Protein AF-A0A7K5TPL5-F1 (afdb_monomer)

Nearest PDB structures (foldseek):
  5u0k-assembly3_E  TM=8.278E-01  e=3.295E-02  Hom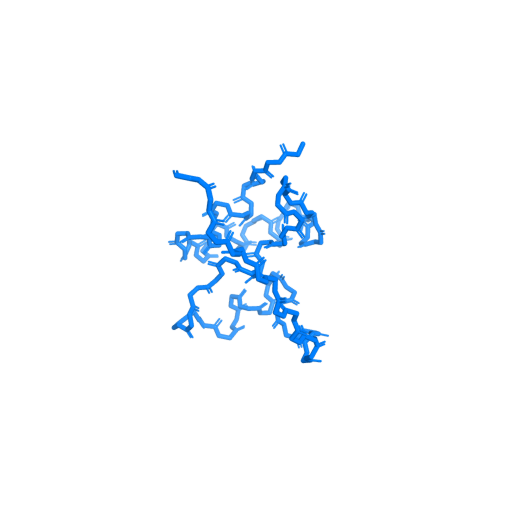o sapiens
  7dts-assembly1_b  TM=7.567E-01  e=1.962E-02  Sus scrofa
  1blx-assembly1_B  TM=8.897E-01  e=3.183E-01  Mus musculus
  1bd8-assembly1_A  TM=7.766E-01  e=2.456E-01  Homo sapiens
  3aji-assembly2_C  TM=7.622E-01  e=1.163E+00  Mus musculus

Sequence (73 aa):
GGHTALHIAAMHGHAEVVKLLVGAYDADVDIRDYSGRKAAQYLHHSTSGEMRSLVGALEEEEEEEEGNAGSGS

Radius of gyration: 13.21 Å; Cα contacts (8 Å, |Δi|>4): 82; chains: 1; bounding box: 41×24×25 Å

InterPro domains:
  IPR002110 Ankyrin repeat [PF00023] (2-33)
  IPR002110 Ankyrin repeat [PS50088] (1-22)
  IPR002110 Ankyrin repeat [SM00248] (1-31)
  IPR036770 Ankyrin repeat-containing domain superfamily [G3DSA:1.25.40.20] (1-69)
  IPR036770 Ankyrin repeat-containing domain superfamily [SSF48403] (2-51)

Secondary structure (DSSP, 8-state):
----HHHHHHHTT-HHHHHHHHHHH---TT---TTS--GGGG--TTS-HHHHHHTTTTS--------------

Structure (mmCIF, N/CA/C/O backbone):
data_AF-A0A7K5TPL5-F1
#
_entry.id   AF-A0A7K5TPL5-F1
#
loop_
_atom_site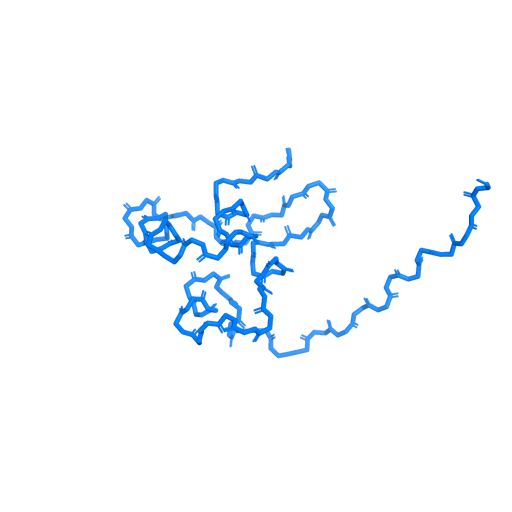.group_PDB
_atom_site.id
_atom_site.type_symbol
_atom_site.label_atom_id
_atom_site.label_alt_id
_atom_site.label_comp_id
_atom_site.label_asym_id
_atom_site.label_entity_id
_atom_site.label_seq_id
_atom_site.pdbx_PDB_ins_code
_atom_site.Cartn_x
_atom_site.Cartn_y
_atom_site.Cartn_z
_atom_site.occupancy
_atom_site.B_iso_or_equiv
_atom_site.auth_seq_id
_atom_site.auth_comp_id
_atom_site.auth_asym_id
_atom_site.auth_atom_id
_atom_site.pdbx_PDB_model_num
ATOM 1 N N . GLY A 1 1 ? 8.439 -3.893 -13.365 1.00 64.31 1 GLY A N 1
ATOM 2 C CA . GLY A 1 1 ? 8.373 -3.386 -11.981 1.00 64.31 1 GLY A CA 1
ATOM 3 C C . GLY A 1 1 ? 7.806 -1.984 -12.007 1.00 64.31 1 GLY A C 1
ATOM 4 O O . GLY A 1 1 ? 7.446 -1.509 -13.078 1.00 64.31 1 GLY A O 1
ATOM 5 N N . GLY A 1 2 ? 7.710 -1.316 -10.872 1.00 90.38 2 GLY A N 1
ATOM 6 C CA . GLY A 1 2 ? 7.082 0.004 -10.758 1.00 90.38 2 GLY A CA 1
ATOM 7 C C . GLY A 1 2 ? 5.874 -0.064 -9.840 1.00 90.38 2 GLY A C 1
ATOM 8 O O . GLY A 1 2 ? 5.649 -1.088 -9.199 1.00 90.38 2 GLY A O 1
ATOM 9 N N . HIS A 1 3 ? 5.110 1.018 -9.755 1.00 93.81 3 HIS A N 1
ATOM 10 C CA . HIS A 1 3 ? 3.943 1.048 -8.883 1.00 93.81 3 HIS A CA 1
ATOM 11 C C . HIS A 1 3 ? 2.773 0.286 -9.500 1.00 93.81 3 HIS A C 1
ATOM 13 O O . HIS A 1 3 ? 2.320 0.596 -10.602 1.00 93.81 3 HIS A O 1
ATOM 19 N N . THR A 1 4 ? 2.253 -0.691 -8.761 1.00 97.00 4 THR A N 1
ATOM 20 C CA . THR A 1 4 ? 0.917 -1.239 -9.029 1.00 97.00 4 THR A CA 1
ATOM 21 C C . THR A 1 4 ? -0.153 -0.226 -8.620 1.00 97.00 4 THR A C 1
ATOM 23 O O . THR A 1 4 ? 0.120 0.722 -7.879 1.00 97.00 4 THR A O 1
ATOM 26 N N . ALA A 1 5 ? -1.401 -0.450 -9.037 1.00 97.19 5 ALA A N 1
ATOM 27 C CA . ALA A 1 5 ? -2.527 0.357 -8.565 1.00 97.19 5 ALA A CA 1
ATOM 28 C C . ALA A 1 5 ? -2.616 0.382 -7.026 1.00 97.19 5 ALA A C 1
ATOM 30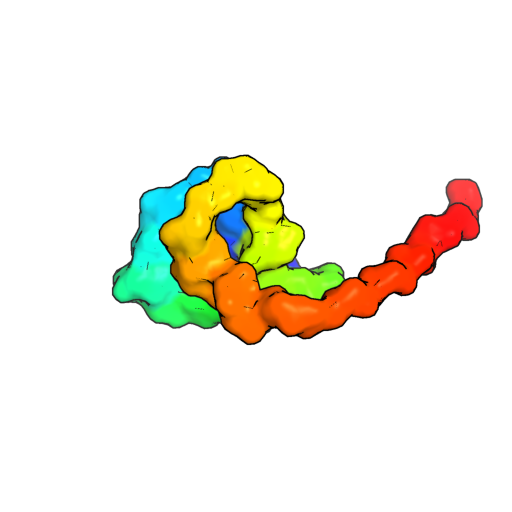 O O . ALA A 1 5 ? -2.942 1.418 -6.449 1.00 97.19 5 ALA A O 1
ATOM 31 N N . LEU A 1 6 ? -2.248 -0.722 -6.362 1.00 97.00 6 LEU A N 1
ATOM 32 C CA . LEU A 1 6 ? -2.247 -0.819 -4.905 1.00 97.00 6 LEU A CA 1
ATOM 33 C C . LEU A 1 6 ? -1.185 0.084 -4.263 1.00 97.00 6 LEU A C 1
ATOM 35 O O . LEU A 1 6 ? -1.479 0.751 -3.276 1.00 97.00 6 LEU A O 1
ATOM 39 N N . HIS A 1 7 ? 0.012 0.180 -4.852 1.00 96.94 7 HIS A N 1
ATOM 40 C CA . HIS A 1 7 ? 1.048 1.105 -4.380 1.00 96.94 7 HIS A CA 1
ATOM 41 C C . HIS A 1 7 ? 0.583 2.560 -4.438 1.00 96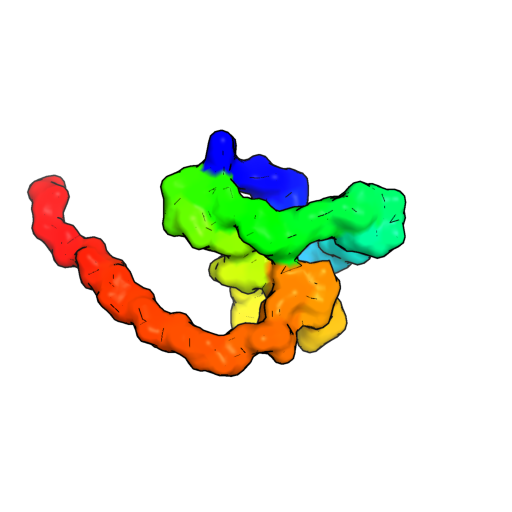.94 7 HIS A C 1
ATOM 43 O O . HIS A 1 7 ? 0.745 3.305 -3.475 1.00 96.94 7 HIS A O 1
ATOM 49 N N . ILE A 1 8 ? -0.010 2.963 -5.565 1.00 97.25 8 ILE A N 1
ATOM 50 C CA . ILE A 1 8 ? -0.503 4.331 -5.751 1.00 97.25 8 ILE A CA 1
ATOM 51 C C . ILE A 1 8 ? -1.651 4.622 -4.778 1.00 97.25 8 ILE A C 1
ATOM 53 O O . ILE A 1 8 ? -1.663 5.666 -4.128 1.00 97.25 8 ILE A O 1
ATOM 57 N N . ALA A 1 9 ? -2.586 3.683 -4.613 1.00 96.38 9 ALA A N 1
ATOM 58 C CA . ALA A 1 9 ? -3.689 3.834 -3.669 1.00 96.38 9 ALA A CA 1
ATOM 59 C C . ALA A 1 9 ? -3.199 3.960 -2.215 1.00 96.38 9 ALA A C 1
ATOM 61 O O . ALA A 1 9 ? -3.695 4.818 -1.484 1.00 96.38 9 ALA A O 1
ATOM 62 N N . ALA A 1 10 ? -2.201 3.165 -1.816 1.00 95.62 10 ALA A N 1
ATOM 63 C CA . ALA A 1 10 ? -1.575 3.236 -0.497 1.00 95.62 10 ALA A CA 1
ATOM 64 C C . ALA A 1 10 ? -0.863 4.582 -0.266 1.00 95.62 10 ALA A C 1
ATOM 66 O O . ALA A 1 10 ? -1.099 5.230 0.753 1.00 95.62 10 ALA A O 1
ATOM 67 N N . MET A 1 11 ? -0.073 5.040 -1.244 1.00 94.31 11 MET A N 1
ATOM 68 C CA . MET A 1 11 ? 0.677 6.304 -1.195 1.00 94.31 11 MET A CA 1
ATOM 69 C C . MET A 1 11 ? -0.225 7.531 -1.020 1.00 94.31 11 MET A C 1
ATOM 71 O O . MET A 1 11 ? 0.149 8.488 -0.349 1.00 94.31 11 MET A O 1
ATOM 75 N N . HIS A 1 12 ? -1.426 7.504 -1.602 1.00 94.44 12 HIS A N 1
ATOM 76 C CA . HIS A 1 12 ? -2.403 8.591 -1.497 1.00 94.44 12 HIS A CA 1
ATOM 77 C C . HIS A 1 12 ? -3.488 8.351 -0.431 1.00 94.44 12 HIS A C 1
ATOM 79 O O . HIS A 1 12 ? -4.429 9.140 -0.323 1.00 94.44 12 HIS A O 1
ATOM 85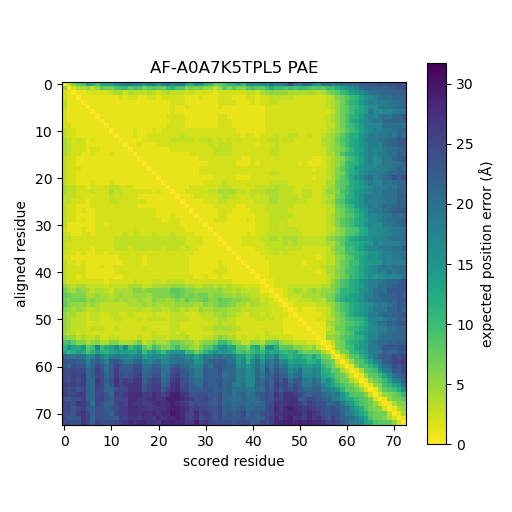 N N . GLY A 1 13 ? -3.392 7.271 0.355 1.00 92.38 13 GLY A N 1
ATOM 86 C CA . GLY A 1 13 ? -4.357 6.947 1.412 1.00 92.38 13 GLY A CA 1
ATOM 87 C C . GLY A 1 13 ? -5.781 6.677 0.908 1.00 92.38 13 GLY A C 1
ATOM 88 O O . GLY A 1 13 ? -6.755 6.930 1.617 1.00 92.38 13 GLY A O 1
ATOM 89 N N . HIS A 1 14 ? -5.938 6.198 -0.325 1.00 95.81 14 HIS A N 1
ATOM 90 C CA . HIS A 1 14 ? -7.238 5.952 -0.954 1.00 95.81 14 HIS A CA 1
ATOM 91 C C . HIS A 1 14 ? -7.855 4.624 -0.486 1.00 95.81 14 HIS A C 1
ATOM 93 O O . HIS A 1 14 ? -7.831 3.622 -1.199 1.00 95.81 14 HIS A O 1
ATOM 99 N N . ALA A 1 15 ? -8.438 4.628 0.717 1.00 93.75 15 ALA A N 1
ATOM 100 C CA . ALA A 1 15 ? -8.952 3.436 1.409 1.00 93.75 15 ALA A CA 1
ATOM 101 C C . ALA A 1 15 ? -9.927 2.599 0.578 1.00 93.75 15 ALA A C 1
ATOM 103 O O . ALA A 1 15 ? -9.785 1.385 0.486 1.00 93.75 15 ALA A O 1
ATOM 104 N N . GLU A 1 16 ? -10.898 3.251 -0.056 1.00 95.62 16 GLU A N 1
ATOM 105 C CA . GLU A 1 16 ? -11.920 2.557 -0.842 1.00 95.62 16 GLU A CA 1
ATOM 106 C C . GLU A 1 16 ? -11.333 1.904 -2.098 1.00 95.62 16 GLU A C 1
ATOM 108 O O . GLU A 1 16 ? -11.754 0.821 -2.496 1.00 95.62 16 GLU A O 1
ATOM 113 N N . VAL A 1 17 ? -10.295 2.510 -2.684 1.00 96.88 17 VAL A N 1
ATOM 114 C CA . VAL A 1 17 ? -9.568 1.912 -3.810 1.00 96.88 17 VAL A CA 1
ATOM 115 C C . VAL A 1 17 ? -8.773 0.696 -3.338 1.00 96.88 17 VAL A C 1
ATOM 117 O O . VAL A 1 17 ? -8.815 -0.338 -3.994 1.00 96.88 17 VAL A O 1
ATOM 120 N N . VAL A 1 18 ? -8.107 0.779 -2.182 1.00 96.06 18 VAL A N 1
ATOM 121 C CA . VAL A 1 18 ? -7.410 -0.365 -1.567 1.00 96.06 18 VAL A CA 1
ATOM 122 C C . VAL A 1 18 ? -8.382 -1.522 -1.312 1.00 96.06 18 VAL A C 1
ATOM 124 O O . VAL A 1 18 ? -8.111 -2.643 -1.734 1.00 96.06 18 VAL A O 1
ATOM 127 N N . LYS A 1 19 ? -9.540 -1.249 -0.697 1.00 95.31 19 LYS A N 1
ATOM 128 C CA . LYS A 1 19 ? -10.593 -2.248 -0.449 1.00 95.31 19 LYS A CA 1
ATOM 129 C C . LYS A 1 19 ? -11.058 -2.921 -1.733 1.00 95.31 19 LYS A C 1
ATOM 131 O O . LYS A 1 19 ? -11.184 -4.140 -1.768 1.00 95.31 19 LYS A O 1
ATOM 136 N N . LEU A 1 20 ? -11.300 -2.137 -2.782 1.00 97.75 20 LEU A N 1
ATOM 137 C CA . LEU A 1 20 ? -11.740 -2.659 -4.071 1.00 97.75 20 LEU A CA 1
ATOM 138 C C . LEU A 1 20 ? -10.661 -3.539 -4.717 1.00 97.75 20 LEU A C 1
ATOM 140 O O . LEU A 1 20 ? -10.965 -4.627 -5.194 1.00 97.75 20 LEU A O 1
ATOM 144 N N . LEU A 1 21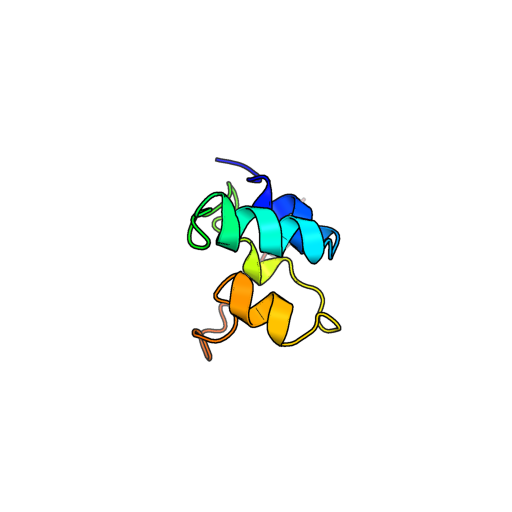 ? -9.407 -3.085 -4.716 1.00 97.75 21 LEU A N 1
ATOM 145 C CA . LEU A 1 21 ? -8.286 -3.825 -5.295 1.00 97.75 21 LEU A CA 1
ATOM 146 C C . LEU A 1 21 ? -8.064 -5.160 -4.580 1.00 97.75 21 LEU A C 1
ATOM 148 O O . LEU A 1 21 ? -8.023 -6.192 -5.239 1.00 97.75 21 LEU A O 1
ATOM 152 N N . VAL A 1 22 ? -7.969 -5.153 -3.251 1.00 96.06 22 VAL A N 1
ATOM 153 C CA . VAL A 1 22 ? -7.702 -6.368 -2.468 1.00 96.06 22 VAL A CA 1
ATOM 154 C C . VAL A 1 22 ? -8.931 -7.274 -2.432 1.00 96.06 22 VAL A C 1
ATOM 156 O O . VAL A 1 22 ? -8.845 -8.451 -2.750 1.00 96.06 22 VAL A O 1
ATOM 159 N N . GLY A 1 23 ? -10.099 -6.735 -2.086 1.00 94.06 23 GLY A N 1
ATOM 160 C CA . GLY A 1 23 ? -11.286 -7.547 -1.821 1.00 94.06 23 GLY A CA 1
ATOM 161 C C . GLY A 1 23 ? -12.043 -8.007 -3.065 1.00 94.06 23 GLY A C 1
ATOM 162 O O . GLY A 1 23 ? -12.602 -9.100 -3.060 1.00 94.06 23 GLY A O 1
ATOM 163 N N . ALA A 1 24 ? -12.106 -7.187 -4.120 1.00 95.38 24 ALA A N 1
ATOM 164 C CA . ALA A 1 24 ? -12.885 -7.516 -5.318 1.00 95.38 24 ALA A CA 1
ATOM 165 C C . ALA A 1 24 ? -12.021 -8.021 -6.478 1.00 95.38 24 ALA A C 1
ATOM 167 O O . ALA A 1 24 ? -12.501 -8.814 -7.287 1.00 95.38 24 ALA A O 1
ATOM 168 N N . TYR A 1 25 ? -10.773 -7.556 -6.570 1.00 96.75 25 TYR A N 1
ATOM 169 C CA . TYR A 1 25 ? -9.857 -7.922 -7.651 1.00 96.75 25 TYR A CA 1
ATOM 170 C C . TYR A 1 25 ? -8.730 -8.862 -7.221 1.00 96.75 25 TYR A C 1
ATOM 172 O O . TYR A 1 25 ? -7.909 -9.199 -8.071 1.00 96.75 25 TYR A O 1
ATOM 180 N N . ASP A 1 26 ? -8.701 -9.284 -5.952 1.00 95.38 26 ASP A N 1
ATOM 181 C CA . ASP A 1 26 ? -7.680 -10.186 -5.405 1.00 95.38 26 ASP A CA 1
ATOM 182 C C . ASP A 1 26 ? -6.255 -9.679 -5.697 1.00 95.38 26 ASP A C 1
ATOM 184 O O . ASP A 1 26 ? -5.367 -10.407 -6.139 1.00 95.38 26 ASP A O 1
ATOM 188 N N . ALA A 1 27 ? -6.060 -8.362 -5.556 1.00 96.38 27 ALA A N 1
ATOM 189 C CA . ALA A 1 27 ? -4.776 -7.738 -5.829 1.00 96.38 27 ALA A CA 1
ATOM 190 C C . ALA A 1 27 ? -3.708 -8.272 -4.868 1.00 96.38 27 ALA A C 1
ATOM 192 O O . ALA A 1 27 ? -3.828 -8.120 -3.654 1.00 96.38 27 ALA A O 1
ATOM 193 N N . ASP A 1 28 ? -2.634 -8.815 -5.439 1.00 95.56 28 ASP A N 1
ATOM 194 C CA . ASP A 1 28 ? -1.481 -9.309 -4.694 1.00 95.56 28 ASP A CA 1
ATOM 195 C C . ASP A 1 28 ? -0.773 -8.158 -3.949 1.00 95.56 28 ASP A C 1
ATOM 197 O O . ASP A 1 28 ? -0.255 -7.204 -4.551 1.00 95.56 28 ASP A O 1
ATOM 201 N N . VAL A 1 29 ? -0.795 -8.250 -2.618 1.00 95.50 29 VAL A N 1
ATOM 202 C CA . VAL A 1 29 ? -0.238 -7.264 -1.683 1.00 95.50 29 VAL A CA 1
ATOM 203 C C . VAL A 1 29 ? 1.281 -7.390 -1.524 1.00 95.50 29 VAL A C 1
ATOM 205 O O . VAL A 1 29 ? 1.927 -6.441 -1.069 1.00 95.50 29 VAL A O 1
ATOM 208 N N . ASP A 1 30 ? 1.860 -8.514 -1.951 1.00 95.50 30 ASP A N 1
ATOM 209 C CA . ASP A 1 30 ? 3.282 -8.837 -1.818 1.00 95.50 30 ASP A CA 1
ATOM 210 C C . ASP A 1 30 ? 4.121 -8.408 -3.026 1.00 95.50 30 ASP A C 1
ATOM 212 O O . ASP A 1 30 ? 5.356 -8.497 -2.992 1.00 95.50 30 ASP A O 1
ATOM 216 N N . ILE A 1 31 ? 3.486 -7.887 -4.085 1.00 95.50 31 ILE A N 1
ATOM 217 C CA . ILE A 1 31 ? 4.197 -7.349 -5.248 1.00 95.50 31 ILE A CA 1
ATOM 218 C C . ILE A 1 31 ? 5.149 -6.239 -4.806 1.00 95.50 31 ILE A C 1
ATOM 220 O O . ILE A 1 31 ? 4.743 -5.242 -4.206 1.00 95.50 31 ILE A O 1
ATOM 224 N N . ARG A 1 32 ? 6.415 -6.376 -5.209 1.00 96.12 32 ARG A N 1
ATOM 225 C CA . ARG A 1 32 ? 7.455 -5.370 -5.001 1.00 96.12 32 ARG A CA 1
ATOM 226 C C . ARG A 1 32 ? 7.626 -4.473 -6.223 1.00 96.12 32 ARG A C 1
ATOM 228 O O . ARG A 1 32 ? 7.662 -4.940 -7.366 1.00 96.12 32 ARG A O 1
ATOM 235 N N . ASP A 1 33 ? 7.754 -3.175 -5.979 1.00 95.19 33 ASP A N 1
ATOM 236 C CA . ASP A 1 33 ? 8.095 -2.190 -7.002 1.00 95.19 33 ASP A CA 1
ATOM 237 C C . ASP A 1 33 ? 9.587 -2.246 -7.408 1.00 95.19 33 ASP A C 1
ATOM 239 O O . ASP A 1 33 ? 10.332 -3.151 -7.033 1.00 95.19 33 ASP A O 1
ATOM 243 N N . TYR A 1 34 ? 10.049 -1.276 -8.208 1.00 95.75 34 TYR A N 1
ATOM 244 C CA . TYR A 1 34 ? 11.461 -1.201 -8.620 1.00 95.75 34 TYR A CA 1
ATOM 245 C C . TYR A 1 34 ? 12.438 -0.911 -7.472 1.00 95.75 34 TYR A C 1
ATOM 247 O O . TYR A 1 34 ? 13.625 -1.189 -7.611 1.00 95.75 34 TYR A O 1
ATOM 255 N N . SER A 1 35 ? 11.956 -0.357 -6.362 1.00 94.25 35 SER A N 1
ATOM 256 C CA . SER A 1 35 ? 12.731 -0.125 -5.142 1.00 94.25 35 SER A CA 1
ATOM 257 C C . SER A 1 35 ? 12.662 -1.317 -4.182 1.00 94.25 35 SER A C 1
ATOM 259 O O . SER A 1 35 ? 13.168 -1.220 -3.070 1.00 94.25 35 SER A O 1
ATOM 261 N N . GLY A 1 36 ? 12.020 -2.422 -4.575 1.00 95.56 36 GLY A N 1
ATOM 262 C CA . GLY A 1 36 ? 11.826 -3.585 -3.715 1.00 95.56 36 GLY A CA 1
ATOM 263 C C . GLY A 1 36 ? 10.738 -3.395 -2.656 1.00 95.56 36 GLY A C 1
ATOM 264 O O . GLY A 1 36 ? 10.629 -4.239 -1.765 1.00 95.56 36 GLY A O 1
ATOM 265 N N . ARG A 1 37 ? 9.936 -2.324 -2.731 1.00 95.38 37 ARG A N 1
ATOM 266 C CA . ARG A 1 37 ? 8.927 -1.995 -1.718 1.00 95.38 37 ARG A CA 1
ATOM 267 C C . ARG A 1 37 ? 7.566 -2.591 -2.052 1.00 95.38 37 ARG A C 1
ATOM 269 O O . ARG A 1 37 ? 7.181 -2.563 -3.215 1.00 95.38 37 ARG A O 1
ATOM 276 N N . LYS A 1 38 ? 6.852 -3.079 -1.033 1.00 96.12 38 LYS A N 1
ATOM 277 C CA . LYS A 1 38 ? 5.428 -3.458 -1.081 1.00 96.12 38 LYS A CA 1
ATOM 278 C C . LYS A 1 38 ? 4.537 -2.219 -0.915 1.00 96.12 38 LYS A C 1
ATOM 280 O O . LYS A 1 38 ? 4.974 -1.188 -0.397 1.00 96.12 38 LYS A O 1
ATOM 285 N N . ALA A 1 39 ? 3.250 -2.333 -1.249 1.00 95.44 39 ALA A N 1
ATOM 286 C CA . ALA A 1 39 ? 2.284 -1.241 -1.077 1.00 95.44 39 ALA A CA 1
ATOM 287 C C . ALA A 1 39 ? 2.140 -0.781 0.390 1.00 95.44 39 ALA A C 1
ATOM 289 O O . ALA A 1 39 ? 2.040 0.418 0.649 1.00 95.44 39 ALA A O 1
ATOM 290 N N . ALA A 1 40 ? 2.210 -1.711 1.350 1.00 95.56 40 ALA A N 1
ATOM 291 C CA . ALA A 1 40 ? 2.183 -1.441 2.792 1.00 95.56 40 ALA A CA 1
ATOM 292 C C . ALA A 1 40 ? 3.200 -0.384 3.251 1.00 95.56 40 ALA A C 1
ATOM 294 O O . ALA A 1 40 ? 2.895 0.455 4.099 1.00 95.56 40 ALA A O 1
ATOM 295 N N . GLN A 1 41 ? 4.393 -0.385 2.655 1.00 94.56 41 GLN A N 1
ATOM 296 C CA . GLN A 1 41 ? 5.499 0.498 3.037 1.00 94.56 41 GLN A CA 1
ATOM 297 C C . GLN A 1 41 ? 5.299 1.951 2.572 1.00 94.56 41 GLN A C 1
ATOM 299 O O . GLN A 1 41 ? 6.099 2.821 2.906 1.00 94.56 41 GLN A O 1
ATOM 304 N N . TYR A 1 42 ? 4.232 2.227 1.816 1.00 94.44 42 TYR A N 1
ATOM 305 C CA . TYR A 1 42 ? 3.825 3.575 1.416 1.00 94.44 42 TYR A CA 1
ATOM 306 C C . TYR A 1 42 ? 2.689 4.151 2.275 1.00 94.44 42 TYR A C 1
ATOM 308 O O . TYR A 1 42 ? 2.282 5.291 2.052 1.00 94.44 42 TYR A O 1
ATOM 316 N N . LEU A 1 43 ? 2.161 3.400 3.249 1.00 93.19 43 LEU A N 1
ATOM 317 C CA . LEU A 1 43 ? 1.110 3.899 4.134 1.00 93.19 43 LEU A CA 1
ATOM 318 C C . LEU A 1 43 ? 1.640 4.988 5.077 1.00 93.19 43 LEU A C 1
ATOM 320 O O . LEU A 1 43 ? 2.670 4.822 5.728 1.00 93.19 43 LEU A O 1
ATOM 324 N N . HIS A 1 44 ? 0.878 6.070 5.245 1.00 89.12 44 HIS A N 1
ATOM 325 C CA . HIS A 1 44 ? 1.170 7.084 6.260 1.00 89.12 44 HIS A CA 1
ATOM 326 C C . HIS A 1 44 ? 1.059 6.514 7.681 1.00 89.12 44 HIS A C 1
ATOM 328 O O . HIS A 1 44 ? 0.248 5.631 7.950 1.00 89.12 44 HIS A O 1
ATOM 334 N N . HIS A 1 45 ? 1.810 7.059 8.643 1.00 83.75 45 HIS A N 1
ATOM 335 C CA . HIS A 1 45 ? 1.702 6.660 10.058 1.00 83.75 45 HIS A CA 1
ATOM 336 C C . HIS A 1 45 ? 0.293 6.874 10.640 1.00 83.75 45 HIS A C 1
ATOM 338 O O . HIS A 1 45 ? -0.133 6.122 11.509 1.00 83.75 45 HIS A O 1
ATOM 344 N N . SER A 1 46 ? -0.456 7.850 10.118 1.00 86.00 46 SER A N 1
ATOM 345 C CA . SER A 1 46 ? -1.846 8.132 10.498 1.00 86.00 46 SER A CA 1
ATOM 346 C C . SER A 1 46 ? -2.887 7.238 9.811 1.00 86.00 46 SER A C 1
ATOM 348 O O . SER A 1 46 ? -4.079 7.376 10.083 1.00 86.00 46 SER A O 1
ATOM 350 N N . THR A 1 47 ? -2.470 6.333 8.921 1.00 86.94 47 THR A N 1
ATOM 351 C CA . THR A 1 47 ? -3.370 5.393 8.246 1.00 86.94 47 THR A CA 1
ATOM 352 C C . THR A 1 47 ? -4.056 4.460 9.249 1.00 86.94 47 THR A C 1
ATOM 354 O O . THR A 1 47 ? -3.411 3.947 10.167 1.00 86.94 47 THR A O 1
ATOM 357 N N . SER A 1 48 ? -5.356 4.209 9.040 1.00 89.19 48 SER A N 1
ATOM 358 C CA . SER A 1 48 ? -6.172 3.338 9.891 1.00 89.19 48 SER A CA 1
ATOM 359 C C . SER A 1 48 ? -5.651 1.897 9.940 1.00 89.19 48 SER A C 1
ATOM 361 O O . SER A 1 48 ? -5.098 1.381 8.967 1.00 89.19 48 SER A O 1
ATOM 363 N N . GLY A 1 49 ? -5.881 1.222 11.072 1.00 87.88 49 GLY A N 1
ATOM 364 C CA . GLY A 1 49 ? -5.522 -0.190 11.245 1.00 87.88 49 GLY A CA 1
ATOM 365 C C . GLY A 1 49 ? -6.152 -1.092 10.182 1.00 87.88 49 GLY A C 1
ATOM 366 O O . GLY A 1 49 ? -5.463 -1.941 9.637 1.00 87.88 49 GLY A O 1
ATOM 367 N N . GLU A 1 50 ? -7.408 -0.828 9.803 1.00 88.69 50 GLU A N 1
ATOM 368 C CA . GLU A 1 50 ? -8.106 -1.542 8.722 1.00 88.69 50 GLU A CA 1
ATOM 369 C C . GLU A 1 50 ? -7.344 -1.468 7.392 1.00 88.69 50 GLU A C 1
ATOM 371 O O . GLU A 1 50 ? -7.158 -2.479 6.719 1.00 88.69 50 GLU A O 1
ATOM 376 N N . MET A 1 51 ? -6.856 -0.283 7.013 1.00 89.69 51 MET A N 1
ATOM 377 C CA . MET A 1 51 ? -6.099 -0.131 5.773 1.00 89.69 51 MET A CA 1
ATOM 378 C C . MET A 1 51 ? -4.737 -0.827 5.859 1.00 89.69 51 MET A C 1
ATOM 380 O O . MET A 1 51 ? -4.306 -1.396 4.860 1.00 89.69 51 MET A O 1
ATOM 384 N N . ARG A 1 52 ? -4.088 -0.851 7.034 1.00 91.25 52 ARG A N 1
ATOM 385 C CA . ARG A 1 52 ? -2.895 -1.688 7.253 1.00 91.25 52 ARG A CA 1
ATOM 386 C C . ARG A 1 52 ? -3.203 -3.167 7.080 1.00 91.25 52 ARG A C 1
ATOM 388 O O . ARG A 1 52 ? -2.453 -3.835 6.381 1.00 91.25 52 ARG A O 1
ATOM 395 N N . SER A 1 53 ? -4.300 -3.659 7.655 1.00 91.31 53 SER A N 1
ATOM 396 C CA . SER A 1 53 ? -4.699 -5.063 7.514 1.00 91.31 53 SER A CA 1
ATOM 397 C C . SER A 1 53 ? -4.880 -5.446 6.048 1.00 91.31 53 SER A C 1
ATOM 399 O O . SER A 1 53 ? -4.386 -6.481 5.623 1.00 91.31 53 SER A O 1
ATOM 401 N N . LEU A 1 54 ? -5.549 -4.592 5.266 1.00 92.06 54 LEU A N 1
ATOM 402 C CA . LEU A 1 54 ? -5.867 -4.878 3.865 1.00 92.06 54 LEU A CA 1
ATOM 403 C C . LEU A 1 54 ? -4.631 -5.061 2.984 1.00 92.06 54 LEU A C 1
ATOM 405 O O . LEU A 1 54 ? -4.671 -5.862 2.062 1.00 92.06 54 LEU A O 1
ATOM 409 N N . VAL A 1 55 ? -3.548 -4.329 3.242 1.00 91.00 55 VAL A N 1
ATOM 410 C CA . VAL A 1 55 ? -2.319 -4.416 2.432 1.00 91.00 55 VAL A CA 1
ATOM 411 C C . VAL A 1 55 ? -1.241 -5.295 3.070 1.00 91.00 55 VAL A C 1
ATOM 413 O O . VAL A 1 55 ? -0.075 -5.172 2.707 1.00 91.00 55 VAL A O 1
ATOM 416 N N . GLY A 1 56 ? -1.607 -6.145 4.036 1.00 84.38 56 GLY A N 1
ATOM 417 C CA . GLY A 1 56 ? -0.679 -7.072 4.694 1.00 84.38 56 GLY A CA 1
ATOM 418 C C . GLY A 1 56 ? 0.268 -6.422 5.710 1.00 84.38 56 GLY A C 1
ATOM 419 O O . GLY A 1 56 ? 1.223 -7.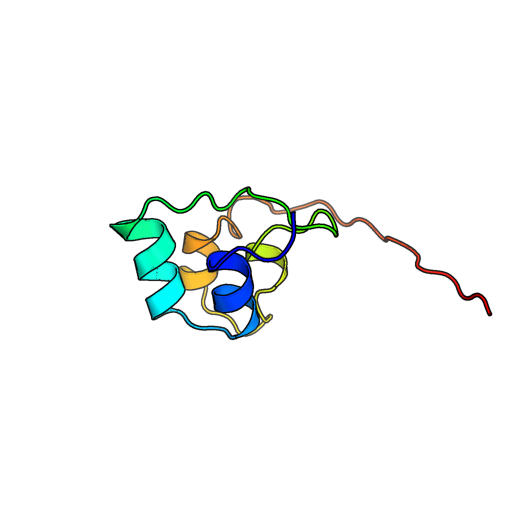043 6.151 1.00 84.38 56 GLY A O 1
ATOM 420 N N . ALA A 1 57 ? 0.019 -5.177 6.128 1.00 73.00 57 ALA A N 1
ATOM 421 C CA . ALA A 1 57 ? 0.909 -4.429 7.022 1.00 73.00 57 ALA A CA 1
ATOM 422 C C . ALA A 1 57 ? 0.756 -4.772 8.521 1.00 73.00 57 ALA A C 1
ATOM 424 O O . ALA A 1 57 ? 1.311 -4.059 9.352 1.00 73.00 57 ALA A O 1
ATOM 425 N N . LEU A 1 58 ? -0.040 -5.787 8.881 1.00 61.56 58 LEU A N 1
ATOM 426 C CA . LEU A 1 58 ? -0.197 -6.261 10.267 1.00 61.56 58 LEU A CA 1
ATOM 427 C C . LEU A 1 58 ? 0.449 -7.633 10.522 1.00 61.56 58 LEU A C 1
ATOM 429 O O . LEU A 1 58 ? 0.388 -8.107 11.651 1.00 61.56 58 LEU A O 1
ATOM 433 N N . GLU A 1 59 ? 1.054 -8.264 9.513 1.00 61.66 59 GLU A N 1
ATOM 434 C CA . GLU A 1 59 ? 1.706 -9.577 9.670 1.00 61.66 59 GLU A CA 1
ATOM 435 C C . GLU A 1 59 ? 3.241 -9.502 9.751 1.00 61.66 59 GLU A C 1
ATOM 437 O O . GLU A 1 59 ? 3.895 -10.528 9.897 1.00 61.66 59 GLU A O 1
ATOM 442 N N . GLU A 1 60 ? 3.829 -8.304 9.739 1.00 54.44 60 GLU A N 1
ATOM 443 C CA . GLU A 1 60 ? 5.280 -8.109 9.852 1.00 54.44 60 GLU A CA 1
ATOM 444 C C . GLU A 1 60 ? 5.565 -7.049 10.943 1.00 54.44 60 GLU A C 1
ATOM 446 O O . GLU A 1 60 ? 5.699 -5.856 10.665 1.00 54.44 60 GLU A O 1
ATOM 451 N N . GLU A 1 61 ? 5.589 -7.473 12.215 1.00 57.38 61 GLU A N 1
ATOM 452 C CA . GLU A 1 61 ? 6.411 -6.811 13.239 1.00 57.38 61 GLU A CA 1
ATOM 453 C C . GLU A 1 61 ? 7.851 -7.333 13.064 1.00 57.38 61 GLU A C 1
ATOM 455 O O . GLU A 1 61 ? 8.052 -8.544 1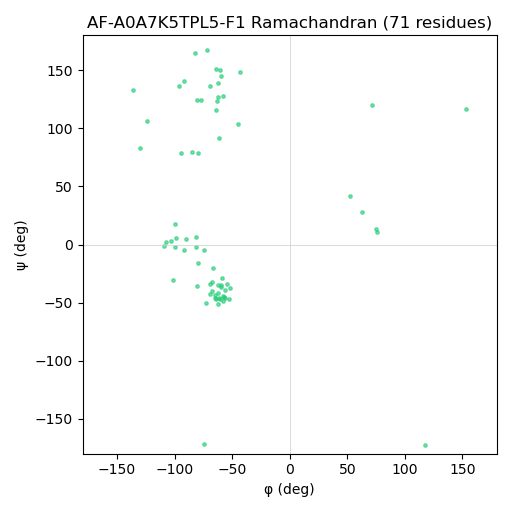3.105 1.00 57.38 61 GLU A O 1
ATOM 460 N N . GLU A 1 62 ? 8.812 -6.41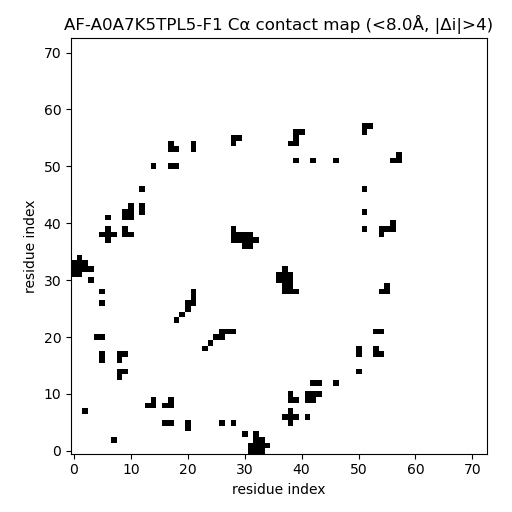3 12.879 1.00 59.62 62 GLU A N 1
ATOM 461 C CA . GLU A 1 62 ? 10.263 -6.625 12.645 1.00 59.62 62 GLU A CA 1
ATOM 462 C C . GLU A 1 62 ? 10.589 -7.192 11.239 1.00 59.62 62 GLU A C 1
ATOM 464 O O . GLU A 1 62 ? 10.073 -8.214 10.817 1.00 59.62 62 GLU A O 1
ATOM 469 N N . GLU A 1 63 ? 11.363 -6.524 10.379 1.00 48.62 63 GLU A N 1
ATOM 470 C CA . GLU A 1 63 ? 12.759 -6.127 10.583 1.00 48.62 63 GLU A CA 1
ATOM 471 C C . GLU A 1 63 ? 13.032 -4.679 10.130 1.00 48.62 63 GLU A C 1
ATOM 473 O O . GLU A 1 63 ? 12.663 -4.243 9.035 1.00 48.62 63 GLU A O 1
ATOM 478 N N . GLU A 1 64 ? 13.723 -3.931 10.989 1.00 58.47 64 GLU A N 1
ATOM 479 C CA . GLU A 1 64 ? 14.446 -2.726 10.599 1.00 58.47 64 GLU A CA 1
ATOM 480 C C . GLU A 1 64 ? 15.551 -3.107 9.599 1.00 58.47 64 GLU A C 1
ATOM 482 O O . GLU A 1 64 ? 16.402 -3.937 9.905 1.00 58.47 64 GLU A O 1
ATOM 487 N N . GLU A 1 65 ? 15.598 -2.461 8.433 1.00 45.88 65 GLU A N 1
ATOM 488 C CA . GLU A 1 65 ? 16.833 -2.379 7.647 1.00 45.88 65 GLU A CA 1
ATOM 489 C C . GLU A 1 65 ? 17.159 -0.907 7.380 1.00 45.88 65 GLU A C 1
ATOM 491 O O . GLU A 1 65 ? 16.518 -0.215 6.580 1.00 45.88 65 GLU A O 1
ATOM 496 N N . GLU A 1 66 ? 18.183 -0.426 8.088 1.00 55.09 66 GLU A N 1
ATOM 497 C CA . GLU A 1 66 ? 18.924 0.786 7.766 1.00 55.09 66 GLU A CA 1
ATOM 498 C C . GLU A 1 66 ? 19.604 0.636 6.394 1.00 55.09 66 GLU A C 1
ATOM 500 O O . GLU A 1 66 ? 20.749 0.207 6.267 1.00 55.09 66 GLU A O 1
ATOM 505 N N . GLY A 1 67 ? 18.915 1.057 5.339 1.00 46.44 67 GLY A N 1
ATOM 506 C CA . GLY A 1 67 ? 19.507 1.279 4.024 1.00 46.44 67 GLY A CA 1
ATOM 507 C C . GLY A 1 67 ? 20.118 2.674 3.919 1.00 46.44 67 GLY A C 1
ATOM 508 O O . GLY A 1 67 ? 19.514 3.581 3.349 1.00 46.44 67 GLY A O 1
ATOM 509 N N . ASN A 1 68 ? 21.319 2.846 4.470 1.00 48.53 68 ASN A N 1
ATOM 510 C CA . ASN A 1 68 ? 22.212 3.982 4.242 1.00 48.53 68 ASN A CA 1
ATOM 511 C C . ASN A 1 68 ? 22.312 4.348 2.742 1.00 48.53 68 ASN A C 1
ATOM 513 O O . ASN A 1 68 ? 23.045 3.709 1.990 1.00 48.53 68 ASN A O 1
ATOM 517 N N . ALA A 1 69 ? 21.647 5.424 2.316 1.00 51.94 69 ALA A N 1
ATOM 518 C CA . ALA A 1 69 ? 22.022 6.163 1.112 1.00 51.94 69 ALA A CA 1
ATOM 519 C C . ALA A 1 69 ? 22.925 7.328 1.529 1.00 51.94 69 ALA A C 1
ATOM 521 O O . ALA A 1 69 ? 22.499 8.476 1.663 1.00 51.94 69 ALA A O 1
ATOM 522 N N . GLY A 1 70 ? 24.187 6.982 1.783 1.00 46.75 70 GLY A N 1
ATOM 523 C CA . GLY A 1 70 ? 25.273 7.937 1.895 1.00 46.75 70 GLY A CA 1
ATOM 524 C C . GLY A 1 70 ? 25.439 8.746 0.605 1.00 46.75 70 GLY A C 1
ATOM 525 O O . GLY A 1 70 ? 25.231 8.265 -0.506 1.00 46.75 70 GLY A O 1
ATOM 526 N N . SER A 1 71 ? 25.816 9.998 0.815 1.00 50.88 71 SER A N 1
ATOM 527 C CA . SER A 1 71 ? 26.140 11.063 -0.129 1.00 50.88 71 SER A CA 1
ATOM 528 C C . SER A 1 71 ? 27.015 10.670 -1.334 1.00 50.88 71 SER A C 1
ATOM 530 O O . SER A 1 71 ? 27.962 9.899 -1.200 1.00 50.88 71 SER A O 1
ATOM 532 N N . GLY A 1 72 ? 26.801 11.356 -2.464 1.00 48.47 72 GLY A N 1
ATOM 533 C CA . GLY A 1 72 ? 27.757 11.512 -3.574 1.00 48.47 72 GLY A CA 1
ATOM 534 C C . GLY A 1 72 ? 27.020 11.750 -4.900 1.00 48.47 72 GLY A C 1
ATOM 535 O O . GLY A 1 72 ? 26.261 10.885 -5.315 1.00 48.47 72 GLY A O 1
ATOM 536 N N . SER A 1 73 ? 27.134 12.875 -5.609 1.00 39.97 73 SER A N 1
ATOM 537 C CA . SER A 1 73 ? 28.063 14.018 -5.581 1.00 39.97 73 SER A CA 1
ATOM 538 C C . SER A 1 73 ? 27.321 15.336 -5.804 1.00 39.97 73 SER A C 1
ATOM 540 O O . SER A 1 73 ? 26.203 15.292 -6.361 1.00 39.97 73 SER A O 1
#

Organism: Cephalopterus ornatus (NCBI:txid114276)

Mean predicted aligned error: 8.44 Å

pLDDT: mean 84.02, std 17.83, range [39.97, 97.75]

Solvent-accessible surface area (backbone atoms only — not comparable to full-atom values): 4552 Å² total; per-residue (Å²): 121,44,80,50,73,57,32,54,24,28,58,69,66,37,57,70,57,42,50,44,38,37,74,74,63,65,48,73,46,79,55,47,25,75,87,66,46,36,26,43,80,40,50,56,93,85,56,52,69,68,59,32,51,69,34,56,53,72,81,63,83,78,80,91,75,90,76,81,81,74,89,86,134

Foldseek 3Di:
DADDQLLVCQLVLVQVSLCCCCPVVVHDLCDAHPVRDGSLVNHDPPRDPVSCVSSVNVVDDDDDDPPDPDDDD